Protein AF-A0A0U5GU07-F1 (afdb_monomer_lite)

Organism: Aspergillus calidoustus (NCBI:txid454130)

pLDDT: mean 94.28, std 4.45, range [70.44, 97.88]

InterPro domains:
  IPR036291 NAD(P)-binding domain superfamily [SSF51735] (9-63)

Radius of gyration: 11.61 Å; chains: 1; bounding box: 25×20×31 Å

Foldseek 3Di:
DDDDDDPDDAQEEDEQEQCVDPVNVVVCVVVVVHRYAYEYEHPDCVVRVPVSCVVCCVPRNPRYHYD

Sequence (67 aa):
MQITDRAIPQDSTVVVFGANGYTAAETCEKLLQAGYHIRGTVRDVSKHQPWMHKLFNNKWPGKFEGR

Secondary structure (DSSP, 8-state):
---SS-SS-TT-EEEEETTTSHHHHHHHHHHHHTT-EEEEE-S-HHHHHHHHHHHHHTTSTTTEEE-

Structure (mmCIF, N/CA/C/O backbone):
data_AF-A0A0U5GU07-F1
#
_entry.id   AF-A0A0U5GU07-F1
#
loop_
_atom_site.group_PDB
_atom_site.id
_atom_site.type_symbol
_atom_site.label_atom_id
_atom_site.label_alt_id
_atom_site.label_comp_id
_atom_site.label_asym_id
_atom_site.label_entity_id
_atom_site.label_seq_id
_atom_site.pdbx_PDB_ins_code
_atom_site.Cartn_x
_atom_site.Cartn_y
_atom_site.Cartn_z
_atom_site.occupancy
_atom_site.B_iso_or_equiv
_atom_site.auth_seq_id
_atom_site.auth_comp_id
_atom_site.auth_asym_id
_atom_site.auth_atom_id
_atom_site.pdbx_PDB_model_num
ATOM 1 N N . MET A 1 1 ? 0.366 7.001 13.680 1.00 70.44 1 MET A N 1
ATOM 2 C CA . MET A 1 1 ? -0.340 8.302 13.607 1.00 70.44 1 MET A CA 1
ATOM 3 C C . MET A 1 1 ? -1.715 8.114 14.226 1.00 70.44 1 MET A C 1
ATOM 5 O O . MET A 1 1 ? -2.368 7.151 13.854 1.00 70.44 1 MET A O 1
ATOM 9 N N . GLN A 1 2 ? -2.129 8.945 15.187 1.00 78.69 2 GLN A N 1
ATOM 10 C CA . GLN A 1 2 ? -3.454 8.822 15.813 1.00 78.69 2 GLN A CA 1
ATOM 11 C C . GLN A 1 2 ? -4.450 9.744 15.103 1.00 78.69 2 GLN A C 1
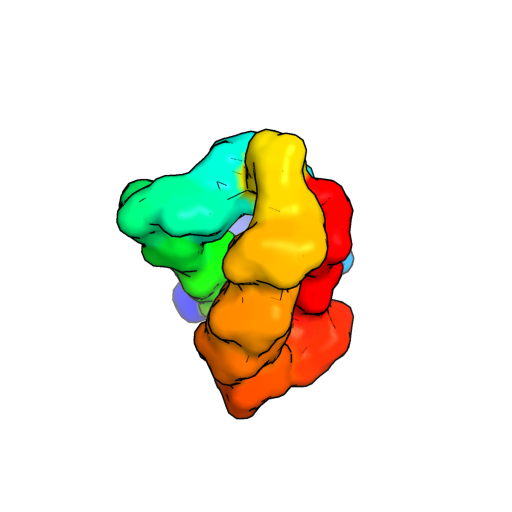ATOM 13 O O . GLN A 1 2 ? -4.201 10.942 15.009 1.00 78.69 2 GLN A O 1
ATOM 18 N N . ILE A 1 3 ? -5.548 9.180 14.592 1.00 87.62 3 ILE A N 1
ATOM 19 C CA . ILE A 1 3 ? -6.665 9.921 13.991 1.00 87.62 3 ILE A CA 1
ATOM 20 C C . ILE A 1 3 ? -7.892 9.643 14.859 1.00 87.62 3 ILE A C 1
ATOM 22 O O . ILE A 1 3 ? -8.336 8.498 14.929 1.00 87.62 3 ILE A O 1
ATOM 26 N N . THR A 1 4 ? -8.399 10.663 15.547 1.00 88.94 4 THR A N 1
ATOM 27 C CA . THR A 1 4 ? -9.505 10.539 16.510 1.00 88.94 4 THR A CA 1
ATOM 28 C C . THR A 1 4 ? -10.875 10.512 15.843 1.00 88.94 4 THR A C 1
ATOM 30 O O . THR A 1 4 ? -11.709 9.700 16.226 1.00 88.94 4 THR A O 1
ATOM 33 N N . ASP A 1 5 ? -11.092 11.350 14.829 1.00 91.75 5 ASP A N 1
ATOM 34 C CA . ASP A 1 5 ? -12.340 11.410 14.065 1.00 91.75 5 ASP A CA 1
ATOM 35 C C . ASP A 1 5 ? -12.081 10.980 12.618 1.00 91.75 5 ASP A C 1
ATOM 37 O O . ASP A 1 5 ? -11.555 11.731 11.792 1.00 91.75 5 ASP A O 1
ATOM 41 N N . ARG A 1 6 ? -12.323 9.698 12.338 1.00 92.12 6 ARG A N 1
ATOM 42 C CA . ARG A 1 6 ? -11.984 9.078 11.057 1.00 92.12 6 ARG A CA 1
ATOM 43 C C . ARG A 1 6 ? -13.177 9.098 10.108 1.00 92.12 6 ARG A C 1
ATOM 45 O O . ARG A 1 6 ? -14.164 8.412 10.344 1.00 92.12 6 ARG A O 1
ATOM 52 N N . ALA A 1 7 ? -13.010 9.750 8.957 1.00 95.00 7 ALA A N 1
ATOM 53 C CA . ALA A 1 7 ? -13.970 9.656 7.853 1.00 95.00 7 ALA A CA 1
ATOM 54 C C . ALA A 1 7 ? -14.022 8.252 7.216 1.00 95.00 7 ALA A C 1
ATOM 56 O O . ALA A 1 7 ? -15.059 7.841 6.702 1.00 95.00 7 ALA A O 1
ATOM 57 N N . ILE A 1 8 ? -12.903 7.516 7.239 1.00 94.44 8 ILE A N 1
ATOM 58 C CA . ILE A 1 8 ? -12.798 6.149 6.717 1.00 94.44 8 ILE A CA 1
ATOM 59 C C . ILE A 1 8 ? -12.574 5.190 7.891 1.00 94.44 8 ILE A C 1
ATOM 61 O O . ILE A 1 8 ? -11.641 5.416 8.666 1.00 94.44 8 ILE A O 1
ATOM 65 N N . PRO A 1 9 ? -13.367 4.110 8.028 1.00 94.31 9 PRO A N 1
ATOM 66 C CA . PRO A 1 9 ? -13.192 3.151 9.112 1.00 94.31 9 PRO A CA 1
ATOM 67 C C . PRO A 1 9 ? -11.769 2.593 9.175 1.00 94.31 9 PRO A C 1
ATOM 69 O O . PRO A 1 9 ? -11.135 2.342 8.144 1.00 94.31 9 PRO A O 1
ATOM 72 N N . GLN A 1 10 ? -11.277 2.368 10.392 1.00 91.56 10 GLN A N 1
ATOM 73 C CA . GLN A 1 10 ? -9.994 1.703 10.610 1.00 91.56 10 GLN A CA 1
ATOM 74 C C . GLN A 1 10 ? -9.971 0.325 9.927 1.00 91.56 10 GLN A C 1
ATOM 76 O O . GLN A 1 10 ? -11.017 -0.290 9.732 1.00 91.56 10 GLN A O 1
ATOM 81 N N . ASP A 1 11 ? -8.784 -0.132 9.518 1.00 94.31 11 ASP A N 1
ATOM 82 C CA . ASP A 1 11 ? -8.576 -1.397 8.803 1.00 94.31 11 ASP A CA 1
ATOM 83 C C . ASP A 1 11 ? -9.264 -1.497 7.424 1.00 94.31 11 ASP A C 1
ATOM 85 O O . ASP A 1 11 ? -9.186 -2.536 6.763 1.00 94.31 11 ASP A O 1
ATOM 89 N N . SER A 1 12 ? -9.848 -0.409 6.911 1.00 97.12 12 SER A N 1
ATOM 90 C CA . SER A 1 12 ? -10.280 -0.332 5.509 1.00 97.12 12 SER A CA 1
ATOM 91 C C . SER A 1 12 ? -9.102 -0.505 4.543 1.00 97.12 12 SER A C 1
ATOM 93 O O . SER A 1 12 ? -7.953 -0.189 4.865 1.00 97.12 12 SER A O 1
ATOM 95 N N . THR A 1 13 ? -9.395 -0.979 3.329 1.00 97.62 13 THR A N 1
ATOM 96 C CA . THR A 1 13 ? -8.409 -1.054 2.241 1.00 97.62 13 THR A CA 1
ATOM 97 C C . THR A 1 13 ? -8.433 0.221 1.408 1.00 97.62 13 THR A C 1
ATOM 99 O O . THR A 1 13 ? -9.481 0.602 0.890 1.00 97.62 13 THR A O 1
ATOM 102 N N . VAL A 1 14 ? -7.271 0.846 1.232 1.00 97.56 14 VAL A N 1
ATOM 103 C CA . VAL A 1 14 ? -7.072 2.012 0.366 1.00 97.56 14 VAL A CA 1
ATOM 104 C C . VAL A 1 14 ? -6.288 1.590 -0.875 1.00 97.56 14 VAL A C 1
ATOM 106 O O . VAL A 1 14 ? -5.248 0.936 -0.778 1.00 97.56 14 VAL A O 1
ATOM 109 N N . VAL A 1 15 ? -6.787 1.964 -2.054 1.00 97.88 15 VAL A N 1
ATOM 110 C CA . VAL A 1 15 ? -6.111 1.706 -3.332 1.00 97.88 15 VAL A CA 1
ATOM 111 C C . VAL A 1 15 ? -5.231 2.900 -3.684 1.00 97.88 15 VAL A C 1
ATOM 113 O O . VAL A 1 15 ? -5.715 4.029 -3.736 1.00 97.88 15 VAL A O 1
ATOM 116 N N . VAL A 1 16 ? -3.947 2.653 -3.945 1.00 97.38 16 VAL A N 1
ATOM 117 C CA . VAL A 1 16 ? -2.977 3.690 -4.320 1.00 97.38 16 VAL A CA 1
ATOM 118 C C . VAL A 1 16 ? -2.425 3.390 -5.705 1.00 97.38 16 VAL A C 1
ATOM 120 O O . VAL A 1 16 ? -1.753 2.380 -5.916 1.00 97.38 16 VAL A O 1
ATOM 123 N N . PHE A 1 17 ? -2.691 4.287 -6.652 1.00 96.94 17 PHE A N 1
ATOM 124 C CA . PHE A 1 17 ? -2.190 4.168 -8.017 1.00 96.94 17 PHE A CA 1
ATOM 125 C C . PHE A 1 17 ? -0.757 4.673 -8.139 1.00 96.94 17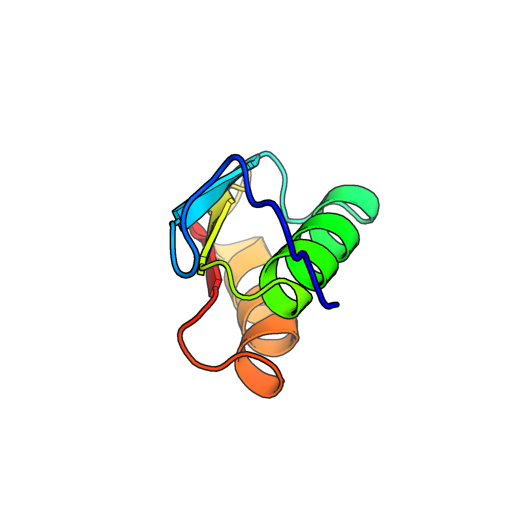 PHE A C 1
ATOM 127 O O . PHE A 1 17 ? -0.403 5.703 -7.569 1.00 96.94 17 PHE A O 1
ATOM 134 N N . GLY A 1 18 ? 0.068 3.956 -8.905 1.00 96.25 18 GLY A N 1
ATOM 135 C CA . GLY A 1 18 ? 1.475 4.311 -9.079 1.00 96.25 18 GLY A CA 1
ATOM 136 C C . GLY A 1 18 ? 2.268 4.191 -7.780 1.00 96.25 18 GLY A C 1
ATOM 137 O O . GLY A 1 18 ? 3.156 5.002 -7.532 1.00 96.25 18 GLY A O 1
ATOM 138 N N . ALA A 1 19 ? 1.952 3.190 -6.951 1.00 97.12 19 ALA A N 1
ATOM 139 C CA . ALA A 1 19 ? 2.537 3.000 -5.621 1.00 97.12 19 ALA A CA 1
ATOM 140 C C . ALA A 1 19 ? 4.071 2.817 -5.634 1.00 97.12 19 ALA A C 1
ATOM 142 O O . ALA A 1 19 ? 4.723 2.963 -4.604 1.00 97.12 19 ALA A O 1
ATOM 143 N N . ASN A 1 20 ? 4.658 2.544 -6.804 1.00 95.75 20 ASN A N 1
ATOM 144 C CA . ASN A 1 20 ? 6.102 2.501 -7.029 1.00 95.75 20 ASN A CA 1
ATOM 145 C C . ASN A 1 20 ? 6.781 3.883 -7.089 1.00 95.75 20 ASN A C 1
ATOM 147 O O . ASN A 1 20 ? 8.009 3.947 -7.050 1.00 95.75 20 ASN A O 1
ATOM 151 N N . GLY A 1 21 ? 6.028 4.975 -7.246 1.00 96.12 21 GLY A N 1
ATOM 152 C CA . GLY A 1 21 ? 6.574 6.332 -7.245 1.00 96.12 21 GLY A CA 1
ATOM 153 C C . GLY A 1 21 ? 6.996 6.777 -5.845 1.00 96.12 21 GLY A C 1
ATOM 154 O O . GLY A 1 21 ? 6.400 6.359 -4.860 1.00 96.12 21 GLY A O 1
ATOM 155 N N . TYR A 1 22 ? 7.983 7.672 -5.746 1.00 95.94 22 TYR A N 1
ATOM 156 C CA . TYR A 1 22 ? 8.518 8.140 -4.458 1.00 95.94 22 TYR A CA 1
ATOM 157 C C . TYR A 1 22 ? 7.429 8.694 -3.520 1.00 95.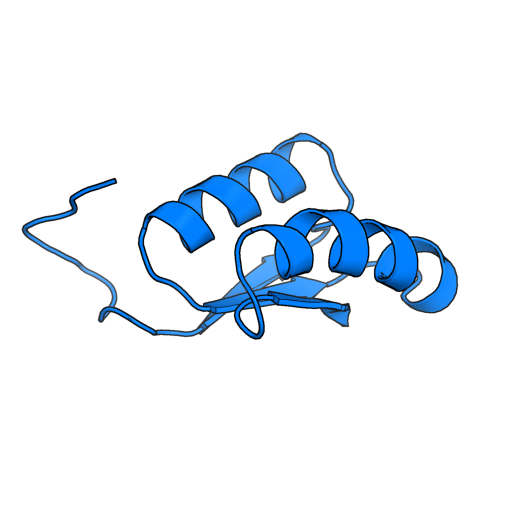94 22 TYR A C 1
ATOM 159 O O . TYR A 1 22 ? 7.254 8.213 -2.403 1.00 95.94 22 TYR A O 1
ATOM 167 N N . THR A 1 23 ? 6.624 9.645 -4.002 1.00 97.38 23 THR A N 1
ATOM 168 C CA . THR A 1 23 ? 5.528 10.241 -3.221 1.00 97.38 23 THR A CA 1
ATOM 169 C C . THR A 1 23 ? 4.444 9.226 -2.871 1.00 97.38 23 THR A C 1
ATOM 171 O O . THR A 1 23 ? 3.891 9.254 -1.773 1.00 97.38 23 THR A O 1
ATOM 174 N N . ALA A 1 24 ? 4.133 8.313 -3.792 1.00 97.38 24 ALA A N 1
ATOM 175 C CA . ALA A 1 24 ? 3.114 7.296 -3.571 1.00 97.38 24 ALA A CA 1
ATOM 176 C C . ALA A 1 24 ? 3.577 6.248 -2.548 1.00 97.38 24 ALA A C 1
ATOM 178 O O . ALA A 1 24 ? 2.782 5.833 -1.710 1.00 97.38 24 ALA A O 1
ATOM 179 N N . ALA A 1 25 ? 4.858 5.876 -2.555 1.00 95.88 25 ALA A N 1
ATOM 180 C CA . ALA A 1 25 ? 5.446 4.979 -1.569 1.00 95.88 25 ALA A CA 1
ATOM 181 C C . ALA A 1 25 ? 5.415 5.593 -0.160 1.00 95.88 25 ALA A C 1
ATOM 183 O O . ALA A 1 25 ? 4.985 4.928 0.782 1.00 95.88 25 ALA A O 1
ATOM 184 N N . GLU A 1 26 ? 5.768 6.876 -0.024 1.00 96.88 26 GLU A N 1
ATOM 185 C CA . GLU A 1 26 ? 5.649 7.584 1.258 1.00 96.88 26 GLU A CA 1
ATOM 186 C C . GLU A 1 26 ? 4.180 7.701 1.696 1.00 96.88 26 GLU A C 1
ATOM 188 O O . GLU A 1 26 ? 3.852 7.522 2.867 1.00 96.88 26 GLU A O 1
ATOM 193 N N . THR A 1 27 ? 3.263 7.918 0.749 1.00 97.38 27 THR A N 1
ATOM 194 C CA . THR A 1 27 ? 1.819 7.935 1.025 1.00 97.38 27 THR A CA 1
ATOM 195 C C . THR A 1 27 ? 1.337 6.578 1.548 1.00 97.38 27 THR A C 1
ATOM 197 O O . THR A 1 27 ? 0.625 6.531 2.551 1.00 97.38 27 THR A O 1
ATOM 200 N N . CYS A 1 28 ? 1.761 5.471 0.926 1.00 97.31 28 CYS A N 1
ATOM 201 C CA . CYS A 1 28 ? 1.470 4.117 1.401 1.00 97.31 28 CYS A CA 1
ATOM 202 C C . CYS A 1 28 ? 1.966 3.927 2.838 1.00 97.31 28 CYS A C 1
ATOM 204 O O . CYS A 1 28 ? 1.214 3.461 3.688 1.00 97.31 28 CYS A O 1
A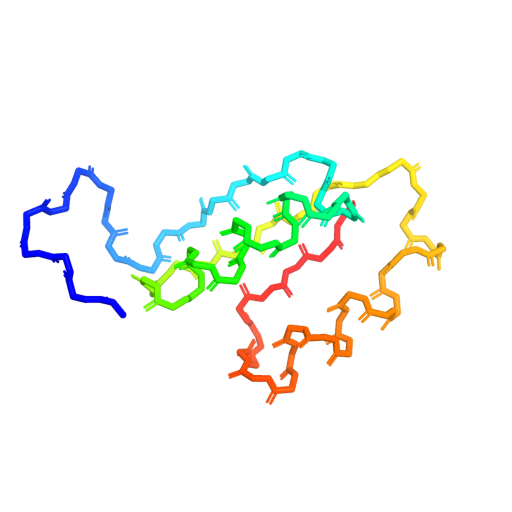TOM 206 N N . GLU A 1 29 ? 3.194 4.354 3.137 1.00 96.56 29 GLU A N 1
ATOM 207 C CA . GLU A 1 29 ? 3.775 4.261 4.477 1.00 96.56 29 GLU A CA 1
ATOM 208 C C . GLU A 1 29 ? 2.961 5.041 5.525 1.00 96.56 29 GLU A C 1
ATOM 210 O O . GLU A 1 29 ? 2.690 4.519 6.608 1.00 96.56 29 GLU A O 1
ATOM 215 N N . LYS A 1 30 ? 2.507 6.264 5.222 1.00 96.12 30 LYS A N 1
ATOM 216 C CA . LYS A 1 30 ? 1.666 7.045 6.152 1.00 96.12 30 LYS A CA 1
ATOM 217 C C . LYS A 1 30 ? 0.288 6.424 6.358 1.00 96.12 30 LYS A C 1
ATOM 219 O O . LYS A 1 30 ? -0.211 6.424 7.482 1.00 96.12 30 LYS A O 1
ATOM 224 N N . LEU A 1 31 ? -0.312 5.869 5.307 1.00 96.25 31 LEU A N 1
ATOM 225 C CA . LEU A 1 31 ? -1.594 5.173 5.407 1.00 96.25 31 LEU A CA 1
ATOM 226 C C . LEU A 1 31 ? -1.473 3.880 6.230 1.00 96.25 31 LEU A C 1
ATOM 228 O O . LEU A 1 31 ? -2.324 3.617 7.080 1.00 96.25 31 LEU A O 1
ATOM 232 N N . LEU A 1 32 ? -0.383 3.126 6.066 1.00 96.19 32 LEU A N 1
ATOM 233 C CA . LEU A 1 32 ? -0.073 1.956 6.896 1.00 96.19 32 LEU A CA 1
ATOM 234 C C . LEU A 1 32 ? 0.125 2.357 8.368 1.00 96.19 32 LEU A C 1
ATOM 236 O O . LEU A 1 32 ? -0.480 1.764 9.259 1.00 96.19 32 LEU A O 1
ATOM 240 N N . GLN A 1 33 ? 0.865 3.440 8.634 1.00 95.38 33 GLN A N 1
ATOM 241 C CA . GLN A 1 33 ? 1.021 4.019 9.980 1.00 95.38 33 GLN A CA 1
ATOM 242 C C . GLN A 1 33 ? -0.287 4.526 10.601 1.00 95.38 33 GLN A C 1
ATOM 244 O O . GLN A 1 33 ? -0.360 4.715 11.822 1.00 95.38 33 GLN A O 1
ATOM 249 N N . ALA A 1 34 ? -1.286 4.814 9.770 1.00 94.75 34 ALA A N 1
ATOM 250 C CA . ALA A 1 34 ? -2.628 5.196 10.180 1.00 94.75 34 ALA A CA 1
ATOM 251 C C . ALA A 1 34 ? -3.566 3.986 10.344 1.00 94.75 34 ALA A C 1
ATOM 253 O O . ALA A 1 34 ? -4.729 4.184 10.689 1.00 94.75 34 ALA A O 1
ATOM 254 N N . GLY A 1 35 ? -3.085 2.753 10.154 1.00 94.50 35 GLY A N 1
ATOM 255 C CA . GLY A 1 35 ? -3.840 1.524 10.410 1.00 94.50 35 GLY A CA 1
ATOM 256 C C . GLY A 1 35 ? -4.720 1.055 9.251 1.00 94.50 35 GLY A C 1
ATOM 257 O O . GLY A 1 35 ? -5.678 0.323 9.487 1.00 94.50 35 GLY A O 1
ATOM 258 N N . TYR A 1 36 ? -4.431 1.475 8.019 1.00 96.50 36 TYR A N 1
ATOM 259 C CA . TYR A 1 36 ? -5.139 0.996 6.829 1.00 96.50 36 TYR A CA 1
ATOM 260 C C . TYR A 1 36 ? -4.410 -0.177 6.164 1.00 96.50 36 TYR A C 1
ATOM 262 O O . TYR A 1 36 ? -3.204 -0.358 6.334 1.00 96.50 36 TYR A O 1
ATOM 270 N N . HIS A 1 37 ? -5.148 -0.955 5.373 1.00 97.56 37 HIS A N 1
ATOM 271 C CA . HIS A 1 37 ? -4.576 -1.885 4.400 1.00 97.56 37 HIS A CA 1
ATOM 272 C C . HIS A 1 37 ? -4.346 -1.156 3.074 1.00 97.56 37 HIS A C 1
ATOM 274 O O . HIS A 1 37 ? -5.128 -0.279 2.702 1.00 97.56 37 HIS A O 1
ATOM 280 N N . ILE A 1 38 ? -3.300 -1.525 2.338 1.00 97.62 38 ILE A N 1
ATOM 281 C CA . ILE A 1 38 ? -2.956 -0.886 1.068 1.00 97.62 38 ILE A CA 1
ATOM 282 C C . ILE A 1 38 ? -2.980 -1.892 -0.069 1.00 97.62 38 ILE A C 1
ATOM 284 O O . ILE A 1 38 ? -2.318 -2.927 -0.008 1.00 97.62 38 ILE A O 1
ATOM 288 N N . ARG A 1 39 ? -3.681 -1.525 -1.143 1.00 97.00 39 ARG A N 1
ATOM 289 C CA . ARG A 1 39 ? -3.550 -2.147 -2.460 1.00 97.00 39 ARG A CA 1
ATOM 290 C C . ARG A 1 39 ? -2.843 -1.175 -3.396 1.00 97.00 39 ARG A C 1
ATOM 292 O O . ARG A 1 39 ? -3.450 -0.221 -3.883 1.00 97.00 39 ARG A O 1
ATOM 299 N N . GLY A 1 40 ? -1.556 -1.398 -3.620 1.00 96.50 40 GLY A N 1
ATOM 300 C CA . GLY A 1 40 ? -0.754 -0.586 -4.527 1.00 96.50 40 GLY A CA 1
ATOM 301 C C . GLY A 1 40 ? -0.850 -1.111 -5.952 1.00 96.50 40 GLY A C 1
ATOM 302 O O . GLY A 1 40 ? -0.649 -2.304 -6.158 1.00 96.50 40 GLY A O 1
ATOM 303 N N . THR A 1 41 ? -1.118 -0.240 -6.926 1.00 97.06 41 THR A N 1
ATOM 304 C CA . THR A 1 41 ? -1.080 -0.608 -8.350 1.00 97.06 41 THR A CA 1
ATOM 305 C C . THR A 1 41 ? 0.137 -0.016 -9.049 1.00 97.06 41 THR A C 1
ATOM 307 O O . THR A 1 41 ? 0.552 1.117 -8.772 1.00 97.06 41 THR A O 1
ATOM 310 N N . VAL A 1 42 ? 0.732 -0.787 -9.957 1.00 96.69 42 VAL A N 1
ATOM 311 C CA . VAL A 1 42 ? 1.910 -0.393 -10.746 1.00 96.69 42 VAL A CA 1
ATOM 312 C C . VAL A 1 42 ? 1.739 -0.775 -12.216 1.00 96.69 42 VAL A C 1
ATOM 314 O O . VAL A 1 42 ? 0.884 -1.573 -12.574 1.00 96.69 42 VAL A O 1
ATOM 317 N N . ARG A 1 43 ? 2.568 -0.204 -13.098 1.00 95.75 43 ARG A N 1
ATOM 318 C CA . ARG A 1 43 ? 2.551 -0.555 -14.532 1.00 95.75 43 ARG A CA 1
ATOM 319 C C . ARG A 1 43 ? 3.119 -1.946 -14.822 1.00 95.75 43 ARG A C 1
ATOM 321 O O . ARG A 1 43 ? 2.709 -2.573 -15.788 1.00 95.75 43 ARG A O 1
ATOM 328 N N . ASP A 1 44 ? 4.082 -2.385 -14.017 1.00 96.19 44 ASP A N 1
ATOM 329 C CA . ASP A 1 44 ? 4.779 -3.662 -14.171 1.00 96.19 44 ASP A CA 1
ATOM 330 C C . ASP A 1 44 ? 4.939 -4.310 -12.792 1.00 96.19 44 ASP A C 1
ATOM 332 O O . ASP A 1 44 ? 5.771 -3.900 -11.973 1.00 96.19 44 ASP A O 1
ATOM 336 N N . VAL A 1 45 ? 4.086 -5.294 -12.523 1.00 95.19 45 VAL A N 1
ATOM 337 C CA . VAL A 1 45 ? 4.023 -5.980 -11.230 1.00 95.19 45 VAL A CA 1
ATOM 338 C C . VAL A 1 45 ? 5.300 -6.771 -10.988 1.00 95.19 45 VAL A C 1
ATOM 340 O O . VAL A 1 45 ? 5.915 -6.624 -9.936 1.00 95.19 45 VAL A O 1
ATOM 343 N N . SER A 1 46 ? 5.762 -7.541 -11.974 1.00 94.81 46 SER A N 1
ATOM 344 C CA . SER A 1 46 ? 6.956 -8.381 -11.853 1.00 94.81 46 SER A CA 1
ATOM 345 C C . SER A 1 46 ? 8.205 -7.563 -11.528 1.00 94.81 46 SER A C 1
ATOM 347 O O . SER A 1 46 ? 9.035 -7.991 -10.725 1.00 94.81 46 SER A O 1
ATOM 349 N N . LYS A 1 47 ? 8.316 -6.356 -12.091 1.00 95.06 47 LYS A N 1
ATOM 350 C CA . LYS A 1 47 ? 9.422 -5.437 -11.809 1.00 95.06 47 LYS A CA 1
ATOM 351 C C . LYS A 1 47 ? 9.353 -4.825 -10.413 1.00 95.06 47 LYS A C 1
ATOM 353 O O . LYS A 1 47 ? 10.395 -4.642 -9.778 1.00 95.06 47 LYS A O 1
ATOM 358 N N . HIS A 1 48 ? 8.164 -4.432 -9.951 1.00 95.19 48 HIS A N 1
ATOM 359 C CA . HIS A 1 48 ? 8.048 -3.595 -8.754 1.00 95.19 48 HIS A CA 1
ATOM 360 C C . HIS A 1 48 ? 7.632 -4.338 -7.480 1.00 95.19 48 HIS A C 1
ATOM 362 O O . HIS A 1 48 ? 8.077 -3.980 -6.390 1.00 95.19 48 HIS A O 1
ATOM 368 N N . GLN A 1 49 ? 6.850 -5.405 -7.601 1.00 92.62 49 GLN A N 1
ATOM 369 C CA . GLN A 1 49 ? 6.343 -6.173 -6.470 1.00 92.62 49 GLN A CA 1
ATOM 370 C C . GLN A 1 49 ? 7.455 -6.668 -5.518 1.00 92.62 49 GLN A C 1
ATOM 372 O O . GLN A 1 49 ? 7.300 -6.468 -4.312 1.00 92.62 49 GLN A O 1
ATOM 377 N N . PRO A 1 50 ? 8.599 -7.230 -5.973 1.00 94.25 50 PRO A N 1
ATOM 378 C CA . PRO A 1 50 ? 9.583 -7.816 -5.057 1.00 94.25 50 PRO A CA 1
ATOM 379 C C . PRO A 1 50 ? 10.178 -6.816 -4.056 1.00 94.25 50 PRO A C 1
ATOM 381 O O . PRO A 1 50 ? 10.261 -7.098 -2.858 1.00 94.25 50 PRO A O 1
ATOM 384 N N . TRP A 1 51 ? 10.570 -5.625 -4.521 1.00 93.69 51 TRP A N 1
ATOM 385 C CA . TRP A 1 51 ? 11.158 -4.617 -3.636 1.00 93.69 51 TRP A CA 1
ATOM 386 C C . TRP A 1 51 ? 10.098 -3.915 -2.787 1.00 93.69 51 TRP A C 1
ATOM 388 O O . TRP A 1 51 ? 10.376 -3.600 -1.633 1.00 93.69 51 TRP A O 1
ATOM 398 N N . MET A 1 52 ? 8.883 -3.718 -3.309 1.00 94.44 52 MET A N 1
ATOM 399 C CA . MET A 1 52 ? 7.780 -3.120 -2.551 1.00 94.44 52 MET A CA 1
ATOM 400 C C . MET A 1 52 ? 7.329 -4.030 -1.410 1.00 94.44 52 MET A C 1
ATOM 402 O O . MET A 1 52 ? 7.162 -3.564 -0.286 1.00 94.44 52 MET A O 1
ATOM 406 N N . HIS A 1 53 ? 7.208 -5.339 -1.657 1.00 93.44 53 HIS A N 1
ATOM 407 C CA . HIS A 1 53 ? 6.941 -6.300 -0.588 1.00 93.44 53 HIS A CA 1
AT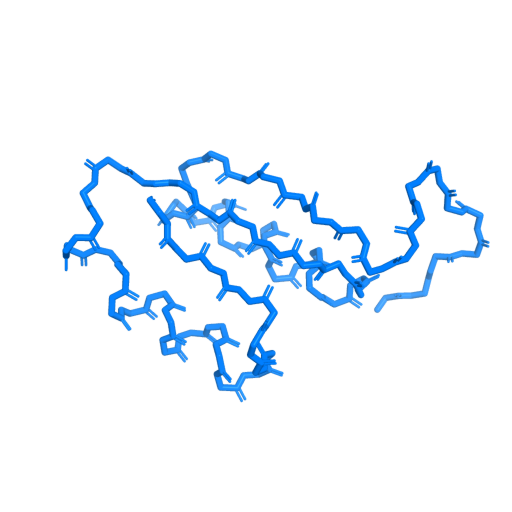OM 408 C C . HIS A 1 53 ? 8.055 -6.281 0.456 1.00 93.44 53 HIS A C 1
ATOM 410 O O . HIS A 1 53 ? 7.756 -6.246 1.643 1.00 93.44 53 HIS A O 1
ATOM 416 N N . LYS A 1 54 ? 9.332 -6.236 0.057 1.00 93.94 54 LYS A N 1
ATOM 417 C CA . LYS A 1 54 ? 10.436 -6.129 1.023 1.00 93.94 54 LYS A CA 1
ATOM 418 C C . LYS A 1 54 ? 10.372 -4.832 1.840 1.00 93.94 54 LYS A C 1
ATOM 420 O O . LYS A 1 54 ? 10.630 -4.860 3.039 1.00 93.94 54 LYS A O 1
ATOM 425 N N . LEU A 1 55 ? 10.024 -3.715 1.202 1.00 94.00 55 LEU A N 1
ATOM 426 C CA . LEU A 1 55 ? 9.908 -2.409 1.848 1.00 94.00 55 LEU A CA 1
ATOM 427 C C . LEU A 1 55 ? 8.792 -2.399 2.901 1.00 94.00 55 LEU A C 1
ATOM 429 O O . LEU A 1 55 ? 9.039 -2.041 4.050 1.00 94.00 55 LEU A O 1
ATOM 433 N N . PHE A 1 56 ? 7.581 -2.810 2.520 1.00 95.38 56 PHE A N 1
ATOM 434 C CA . PHE A 1 56 ? 6.408 -2.681 3.382 1.00 95.38 56 PHE A CA 1
ATOM 435 C C . PHE A 1 56 ? 6.206 -3.879 4.307 1.00 95.38 56 PHE A C 1
ATOM 437 O O . PHE A 1 56 ? 5.907 -3.683 5.478 1.0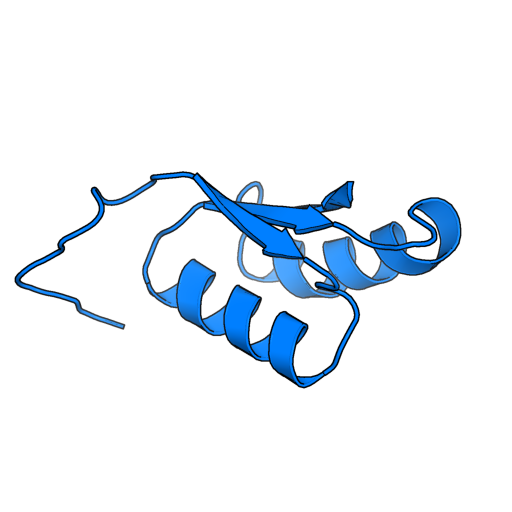0 95.38 56 PHE A O 1
ATOM 444 N N . ASN A 1 57 ? 6.406 -5.114 3.842 1.00 91.56 57 ASN A N 1
ATOM 445 C CA . ASN A 1 57 ? 6.058 -6.317 4.608 1.00 91.56 57 ASN A CA 1
ATOM 446 C C . ASN A 1 57 ? 6.990 -6.553 5.809 1.00 91.56 57 ASN A C 1
ATOM 448 O O . ASN A 1 57 ? 6.580 -7.180 6.781 1.00 91.56 57 ASN A O 1
ATOM 452 N N . ASN A 1 58 ? 8.214 -6.012 5.776 1.00 91.25 58 ASN A N 1
ATOM 453 C CA . ASN A 1 58 ? 9.125 -6.035 6.925 1.00 91.25 58 ASN A CA 1
ATOM 454 C C . ASN A 1 58 ? 8.575 -5.242 8.120 1.00 91.25 58 ASN A C 1
ATOM 456 O O . ASN A 1 58 ? 8.801 -5.622 9.264 1.00 91.25 58 ASN A O 1
ATOM 460 N N . LYS A 1 59 ? 7.882 -4.128 7.855 1.00 94.75 59 LYS A N 1
ATOM 461 C CA . LYS A 1 59 ? 7.352 -3.228 8.888 1.00 94.75 59 LYS A CA 1
ATOM 462 C C . LYS A 1 59 ? 5.857 -3.439 9.144 1.00 94.75 59 LYS A C 1
ATOM 464 O O . LYS A 1 59 ? 5.393 -3.267 10.265 1.00 94.75 59 LYS A O 1
ATOM 469 N N . TRP A 1 60 ? 5.124 -3.833 8.109 1.00 95.81 60 TRP A N 1
ATOM 470 C CA . TRP A 1 60 ? 3.669 -3.947 8.068 1.00 95.81 60 TRP A CA 1
ATOM 471 C C . TRP A 1 60 ? 3.257 -5.297 7.461 1.00 95.81 60 TRP A C 1
ATOM 473 O O . TRP A 1 60 ? 2.754 -5.351 6.332 1.00 95.81 60 TRP A O 1
ATOM 483 N N . PRO A 1 61 ? 3.495 -6.410 8.175 1.00 94.62 61 PRO A N 1
ATOM 484 C CA . PRO A 1 61 ? 3.259 -7.746 7.645 1.00 94.62 61 PRO A CA 1
ATOM 485 C C . PRO A 1 61 ? 1.786 -7.944 7.269 1.00 94.62 61 PRO A C 1
ATOM 487 O O . PRO A 1 61 ? 0.887 -7.692 8.070 1.00 94.62 61 PRO A O 1
ATOM 490 N N . GLY A 1 62 ? 1.539 -8.380 6.032 1.00 93.62 62 GLY A N 1
ATOM 491 C CA . GLY A 1 62 ? 0.195 -8.674 5.521 1.00 93.62 62 GLY A CA 1
ATOM 492 C C . GLY A 1 62 ? -0.689 -7.450 5.267 1.00 93.62 62 GLY A C 1
ATOM 493 O O . GLY A 1 62 ? -1.854 -7.615 4.913 1.00 93.62 62 GLY A O 1
ATOM 494 N N . LYS A 1 63 ? -0.164 -6.226 5.426 1.00 95.25 63 LYS A N 1
ATOM 495 C CA . LYS A 1 63 ? -0.947 -4.990 5.255 1.00 95.25 63 LYS A CA 1
ATOM 496 C C . LYS A 1 63 ? -0.791 -4.325 3.887 1.00 95.25 63 LYS A C 1
ATOM 498 O O . LYS A 1 63 ? -1.558 -3.417 3.572 1.00 95.25 63 LYS A O 1
ATOM 503 N N . PHE A 1 64 ? 0.157 -4.786 3.072 1.00 96.06 64 PHE A N 1
ATOM 504 C CA . PHE A 1 64 ? 0.402 -4.293 1.718 1.00 96.06 64 PHE A CA 1
ATOM 505 C C . PHE A 1 64 ? 0.246 -5.409 0.674 1.00 96.06 64 PHE A C 1
ATOM 507 O O . PHE A 1 64 ? 0.862 -6.469 0.787 1.00 96.06 64 PHE A O 1
ATOM 514 N N . GLU A 1 65 ? -0.529 -5.130 -0.372 1.00 93.81 65 GLU A N 1
ATOM 515 C CA . GLU A 1 65 ? -0.721 -5.971 -1.553 1.00 93.81 65 GLU A CA 1
ATOM 516 C C . GLU A 1 65 ? -0.331 -5.181 -2.815 1.00 93.81 65 GLU A C 1
ATOM 518 O O . GLU A 1 65 ? -0.925 -4.141 -3.103 1.00 93.81 65 GLU A O 1
ATOM 523 N N . GLY A 1 66 ? 0.653 -5.669 -3.579 1.00 87.75 66 GLY A N 1
ATOM 524 C CA . GLY A 1 66 ? 0.997 -5.115 -4.894 1.00 87.75 66 GLY A CA 1
ATOM 525 C C . GLY A 1 66 ? 0.235 -5.820 -6.019 1.00 87.75 66 GLY A C 1
ATOM 526 O O . GLY A 1 66 ? 0.259 -7.049 -6.077 1.00 87.75 66 GLY A O 1
ATOM 527 N N . ARG A 1 67 ? -0.419 -5.055 -6.901 1.00 82.31 67 ARG A N 1
ATOM 528 C CA . ARG A 1 67 ? -1.135 -5.538 -8.094 1.00 82.31 67 ARG A CA 1
ATOM 529 C C . ARG A 1 67 ? -0.804 -4.748 -9.356 1.00 82.31 67 ARG A C 1
ATOM 531 O O . ARG A 1 67 ? -0.204 -3.652 -9.259 1.00 82.31 67 ARG A O 1
#